Pro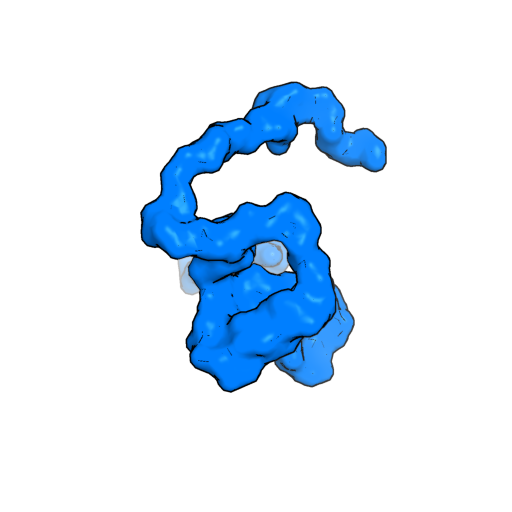tein AF-W1Y692-F1 (afdb_monomer)

InterPro domains:
  IPR002817 Phosphomethylpyrimidine synthase ThiC/5-hydroxybenzimidazole synthase BzaA/B [PF01964] (22-79)
  IPR002817 Phosphomethylpyrimidine synthase ThiC/5-hydroxybenzimidazole synthase BzaA/B [PTHR30557] (22-79)
  IPR038521 ThiC/Bza, core domain [G3DSA:3.20.20.540] (44-79)

Secondary structure (DSSP, 8-state):
-----HHHH-------TT----SS--HHHHHHHHHTTSEE----TT-TT-----EETTSPPP-------BTTB--GGG-

Radius of gyration: 17.38 Å; Cα contacts (8 Å, |Δi|>4): 45; chains: 1; bounding box: 37×28×42 Å

pLDDT: mean 86.57, std 13.27, range [52.19, 98.5]

Nearest PDB structures (foldseek):
  3gw6-assembly2_C  TM=1.893E-01  e=8.363E+00  Escherichia phage K1F

Organism: NCBI:txid408170

Structure (mmCIF, N/CA/C/O backbone):
data_AF-W1Y692-F1
#
_entry.id   AF-W1Y692-F1
#
loop_
_atom_site.group_PDB
_atom_site.id
_atom_site.type_symbol
_atom_site.label_atom_id
_atom_site.label_alt_id
_atom_site.label_comp_id
_atom_site.label_asym_id
_atom_site.label_entity_id
_atom_site.label_seq_id
_atom_site.pdbx_PDB_ins_code
_atom_site.Cartn_x
_atom_site.Cartn_y
_atom_site.Cartn_z
_atom_site.occupancy
_atom_site.B_iso_or_equiv
_atom_site.auth_seq_id
_atom_site.auth_comp_id
_atom_site.auth_asym_id
_atom_site.auth_atom_id
_atom_site.pdbx_PDB_model_num
ATOM 1 N N . GLU A 1 1 ? 16.739 -11.342 11.124 1.00 52.19 1 GLU A N 1
ATOM 2 C CA . GLU A 1 1 ? 18.025 -10.925 11.737 1.00 52.19 1 GLU A CA 1
ATOM 3 C C . GLU A 1 1 ? 18.816 -9.853 10.945 1.00 52.19 1 GLU A C 1
ATOM 5 O O . GLU A 1 1 ? 19.986 -9.627 11.236 1.00 52.19 1 GLU A O 1
ATOM 10 N N . ARG A 1 2 ? 18.225 -9.143 9.962 1.00 57.22 2 ARG A N 1
ATOM 11 C CA . ARG A 1 2 ? 19.014 -8.434 8.926 1.00 57.22 2 ARG A CA 1
ATOM 12 C C . ARG A 1 2 ? 19.237 -6.925 9.126 1.00 57.22 2 ARG A C 1
ATOM 14 O O . ARG A 1 2 ? 20.031 -6.348 8.400 1.00 57.22 2 ARG A O 1
ATOM 21 N N . ILE A 1 3 ? 18.610 -6.282 10.115 1.00 61.66 3 ILE A N 1
ATOM 22 C CA . ILE A 1 3 ? 18.854 -4.859 10.418 1.00 61.66 3 ILE A CA 1
ATOM 23 C C . ILE A 1 3 ? 19.051 -4.692 11.928 1.00 61.66 3 ILE A C 1
ATOM 25 O O . ILE A 1 3 ? 18.090 -4.709 12.701 1.00 61.66 3 ILE A O 1
ATOM 29 N N . ARG A 1 4 ? 20.324 -4.603 12.339 1.00 62.38 4 ARG A N 1
ATOM 30 C CA . ARG A 1 4 ? 20.785 -4.392 13.728 1.00 62.38 4 ARG A CA 1
ATOM 31 C C . ARG A 1 4 ? 21.262 -2.960 14.008 1.00 62.38 4 ARG A C 1
ATOM 33 O O . ARG A 1 4 ? 21.559 -2.648 15.150 1.00 62.38 4 ARG A O 1
ATOM 40 N N . SER A 1 5 ? 21.335 -2.103 12.990 1.00 75.69 5 SER A N 1
ATOM 41 C CA . SER A 1 5 ? 21.722 -0.700 13.167 1.00 75.69 5 SER A CA 1
ATOM 42 C C . SER A 1 5 ? 20.612 0.065 13.891 1.00 75.69 5 SER A C 1
ATOM 44 O O . SER A 1 5 ? 19.490 0.137 13.389 1.00 75.69 5 SER A O 1
ATOM 46 N N . GLU A 1 6 ? 20.927 0.637 15.055 1.00 75.62 6 GLU A N 1
ATOM 47 C CA . GLU A 1 6 ? 20.013 1.495 15.824 1.00 75.62 6 GLU A CA 1
ATOM 48 C C . GLU A 1 6 ? 19.554 2.711 15.013 1.00 75.62 6 GLU A C 1
ATOM 50 O O . GLU A 1 6 ? 18.393 3.104 15.095 1.00 75.62 6 GLU A O 1
ATOM 55 N N . VAL A 1 7 ? 20.422 3.232 14.139 1.00 75.94 7 VAL A N 1
ATOM 56 C CA . VAL A 1 7 ? 20.109 4.351 13.239 1.00 75.94 7 VAL A CA 1
ATOM 57 C C . VAL A 1 7 ? 18.959 3.997 12.294 1.00 75.94 7 VAL A C 1
ATOM 59 O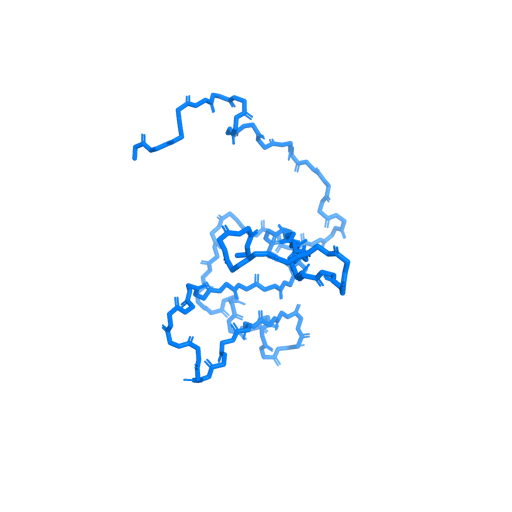 O . VAL A 1 7 ? 18.054 4.799 12.100 1.00 75.94 7 VAL A O 1
ATOM 62 N N . LEU A 1 8 ? 18.944 2.775 11.751 1.00 75.94 8 LEU A N 1
ATOM 63 C CA . LEU A 1 8 ? 17.889 2.314 10.836 1.00 75.94 8 LEU A CA 1
ATOM 64 C C . LEU A 1 8 ? 16.571 1.973 11.549 1.00 75.94 8 LEU A C 1
ATOM 66 O O . LEU A 1 8 ? 15.550 1.790 10.890 1.00 75.94 8 LEU A O 1
ATOM 70 N N . ARG A 1 9 ? 16.587 1.857 12.881 1.00 76.38 9 ARG A N 1
ATOM 71 C CA . ARG A 1 9 ? 15.393 1.609 13.705 1.00 76.38 9 ARG A CA 1
ATOM 72 C C . ARG A 1 9 ? 14.820 2.877 14.322 1.00 76.38 9 ARG A C 1
ATOM 74 O O . ARG A 1 9 ? 13.741 2.823 14.907 1.00 76.38 9 ARG A O 1
ATOM 81 N N . HIS A 1 10 ? 15.523 3.999 14.213 1.00 79.88 10 HIS A N 1
ATOM 82 C CA . HIS A 1 10 ? 15.038 5.262 14.729 1.00 79.88 10 HIS A CA 1
ATOM 83 C C . HIS A 1 10 ? 13.852 5.751 13.887 1.00 79.88 10 HIS A C 1
ATOM 85 O O . HIS A 1 10 ? 14.017 6.201 12.754 1.00 79.88 10 HIS A O 1
ATOM 91 N N . GLN A 1 11 ? 12.645 5.667 14.448 1.00 75.62 11 GLN A N 1
ATOM 92 C CA . GLN A 1 11 ? 11.468 6.343 13.912 1.00 75.62 11 GLN A CA 1
ATOM 93 C C . GLN A 1 11 ? 11.265 7.660 14.650 1.00 75.62 11 GLN A C 1
ATOM 95 O O . GLN A 1 11 ? 11.095 7.688 15.868 1.00 75.62 11 GLN A O 1
ATOM 100 N N . HIS A 1 12 ? 11.248 8.756 13.898 1.00 79.00 12 HIS A N 1
ATOM 101 C CA . HIS A 1 12 ? 10.800 10.034 14.427 1.00 79.00 12 HIS A CA 1
ATOM 102 C C . HIS A 1 12 ? 9.296 9.933 14.754 1.00 79.00 12 HIS A C 1
ATOM 104 O O . HIS A 1 12 ? 8.548 9.431 13.912 1.00 79.00 12 HIS A O 1
ATOM 110 N N . PRO A 1 13 ? 8.821 10.427 15.916 1.00 78.19 13 PRO A N 1
ATOM 111 C CA . PRO A 1 13 ? 7.409 10.317 16.309 1.00 78.19 13 PRO A CA 1
ATOM 112 C C . PRO A 1 13 ? 6.457 10.955 15.286 1.00 78.19 13 PRO A C 1
ATOM 114 O O . PRO A 1 13 ? 5.321 10.521 15.121 1.00 78.19 13 PRO A O 1
ATOM 117 N N . GLY A 1 14 ? 6.950 11.959 14.558 1.00 82.44 14 GLY A N 1
ATOM 118 C CA . GLY A 1 14 ? 6.215 12.617 13.483 1.00 82.44 14 GLY A CA 1
ATOM 119 C C . GLY A 1 14 ? 4.995 13.387 13.989 1.00 82.44 14 GLY A C 1
ATOM 120 O O . GLY A 1 14 ? 4.788 13.572 15.184 1.00 82.44 14 GLY A O 1
ATOM 121 N N . MET A 1 15 ? 4.194 13.875 13.047 1.00 85.00 15 MET A N 1
ATOM 122 C CA . MET A 1 15 ? 2.894 14.493 13.298 1.00 85.00 15 MET A CA 1
ATOM 123 C C . MET A 1 15 ? 1.899 13.856 12.335 1.00 85.00 15 MET A C 1
ATOM 125 O O . MET A 1 15 ? 2.114 13.868 11.126 1.00 85.00 15 MET A O 1
ATOM 129 N N . SER A 1 16 ? 0.813 13.289 12.859 1.00 85.81 16 SER A N 1
ATOM 130 C CA . SER A 1 16 ? -0.160 12.549 12.044 1.00 85.81 16 SER A CA 1
ATOM 131 C C . SER A 1 16 ? -1.119 13.452 11.262 1.00 85.81 16 SER A C 1
ATOM 133 O O . SER A 1 16 ? -1.881 12.961 10.431 1.00 85.81 16 SER A O 1
ATOM 135 N N . PHE A 1 17 ? -1.136 14.762 11.546 1.00 89.50 17 PHE A N 1
ATOM 136 C CA . PHE A 1 17 ? -2.082 15.729 10.973 1.00 89.50 17 PHE A CA 1
ATOM 137 C C . PHE A 1 17 ? -3.541 15.228 11.021 1.00 89.50 17 PHE A C 1
ATOM 139 O O . PHE A 1 17 ? -4.292 15.332 10.049 1.00 89.50 17 PHE A O 1
ATOM 146 N N . GLY A 1 18 ? -3.933 14.622 12.148 1.00 89.94 18 GLY A N 1
ATOM 147 C CA . GLY A 1 18 ? -5.281 14.086 12.371 1.00 89.94 18 GLY A CA 1
ATOM 148 C C . GLY A 1 18 ? -5.558 12.719 11.732 1.00 89.94 18 GLY A C 1
ATOM 149 O O . GLY A 1 18 ? -6.704 12.277 11.742 1.00 89.94 18 GLY A O 1
ATOM 150 N N . ALA A 1 19 ? -4.550 12.041 11.172 1.00 90.69 19 ALA A N 1
ATOM 151 C CA . ALA A 1 19 ? -4.689 10.650 10.748 1.00 90.69 19 ALA A CA 1
ATOM 152 C C . ALA A 1 19 ? -4.893 9.721 11.957 1.00 90.69 19 ALA A C 1
ATOM 154 O O . ALA A 1 19 ? -4.295 9.908 13.021 1.00 90.69 19 ALA A O 1
ATOM 155 N N . ARG A 1 20 ? -5.728 8.697 11.773 1.00 91.62 20 ARG A N 1
ATOM 156 C CA . ARG A 1 20 ? -5.971 7.641 12.759 1.00 91.62 20 ARG A CA 1
ATOM 157 C C . ARG A 1 20 ? -4.943 6.538 12.533 1.00 91.62 20 ARG A C 1
ATOM 159 O O . ARG A 1 20 ? -5.144 5.698 11.668 1.00 91.62 20 ARG A O 1
ATOM 166 N N . LEU A 1 21 ? -3.847 6.566 13.287 1.00 89.38 21 LEU A N 1
ATOM 167 C CA . LEU A 1 21 ? -2.770 5.574 13.214 1.00 89.38 21 LEU A CA 1
ATOM 168 C C . LEU A 1 21 ? -2.857 4.638 14.431 1.00 89.38 21 LEU A C 1
ATOM 170 O O . LEU A 1 21 ? -2.239 4.934 15.454 1.00 89.38 21 LEU A O 1
ATOM 174 N N . PRO A 1 22 ? -3.674 3.569 14.387 1.00 89.12 22 PRO A N 1
ATOM 175 C CA . PRO A 1 22 ? -3.743 2.621 15.493 1.00 89.12 22 PRO A CA 1
ATOM 176 C C . PRO A 1 22 ? -2.417 1.861 15.629 1.00 89.12 22 PRO A C 1
ATOM 178 O O . PRO A 1 22 ? -1.744 1.595 14.634 1.00 89.12 22 PRO A O 1
ATOM 181 N N . GLU A 1 23 ? -2.066 1.466 16.855 1.00 86.31 23 GLU A N 1
ATOM 182 C CA . GLU A 1 23 ? -0.860 0.662 17.117 1.00 86.31 23 GLU A CA 1
ATOM 183 C C . GLU A 1 23 ? -0.906 -0.696 16.406 1.00 86.31 23 GLU A C 1
ATOM 185 O O . GLU A 1 23 ? 0.113 -1.189 15.929 1.00 86.31 23 GLU A O 1
ATOM 190 N N . ASN A 1 24 ? -2.106 -1.277 16.301 1.00 91.19 24 ASN A N 1
ATOM 191 C CA . ASN A 1 24 ? -2.358 -2.530 15.604 1.00 91.19 24 ASN A CA 1
ATOM 192 C C . ASN A 1 24 ? -3.356 -2.313 14.466 1.00 91.19 24 ASN A C 1
ATOM 194 O O . ASN A 1 24 ? -4.461 -1.810 14.670 1.00 91.19 24 ASN A O 1
ATOM 198 N N . ILE A 1 25 ? -2.968 -2.734 13.265 1.00 94.38 25 ILE A N 1
ATOM 199 C CA . ILE A 1 25 ? -3.806 -2.695 12.067 1.00 94.38 25 ILE A CA 1
ATOM 200 C C . ILE A 1 25 ? -4.520 -4.043 11.938 1.00 94.38 25 ILE A C 1
ATOM 202 O O . ILE A 1 25 ? -3.865 -5.074 11.797 1.00 94.38 25 ILE A O 1
ATOM 206 N N . THR A 1 26 ? -5.855 -4.043 11.980 1.00 97.12 26 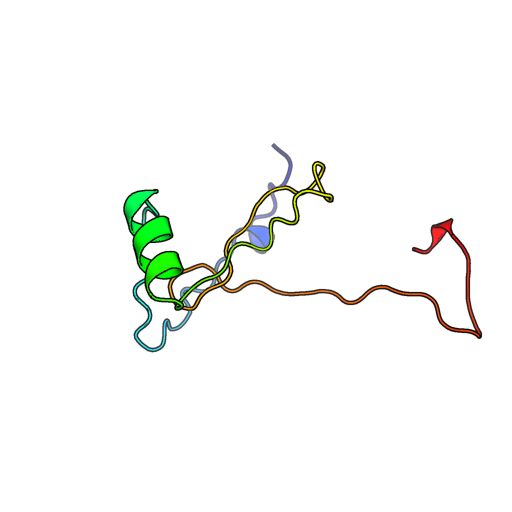THR A N 1
ATOM 207 C CA . THR A 1 26 ? -6.671 -5.256 11.797 1.00 97.12 26 THR A CA 1
ATOM 208 C C . THR A 1 26 ? -7.166 -5.394 10.357 1.00 97.12 26 THR A C 1
ATOM 210 O O . THR A 1 26 ? -7.204 -4.419 9.600 1.00 97.12 26 THR A O 1
ATOM 213 N N . ALA A 1 27 ? -7.583 -6.602 9.969 1.00 97.69 27 ALA A N 1
ATOM 214 C CA . ALA A 1 27 ? -8.138 -6.855 8.639 1.00 97.69 27 ALA A CA 1
ATOM 215 C C . ALA A 1 27 ? -9.443 -6.075 8.398 1.00 97.69 27 ALA A C 1
ATOM 217 O O . ALA A 1 27 ? -9.677 -5.573 7.300 1.00 97.69 27 ALA A O 1
ATOM 218 N N . GLU A 1 28 ? -10.270 -5.919 9.431 1.00 98.06 28 GLU A N 1
ATOM 219 C CA . GLU A 1 28 ? -11.507 -5.138 9.381 1.00 98.06 28 GLU A CA 1
ATOM 220 C C . GLU A 1 28 ? -11.205 -3.665 9.128 1.00 98.06 28 GLU A C 1
ATOM 222 O O . GLU A 1 28 ? -11.817 -3.062 8.252 1.00 98.06 28 GLU A O 1
ATOM 227 N N . PHE A 1 29 ? -10.210 -3.105 9.824 1.00 97.62 29 PHE A N 1
ATOM 228 C CA . PHE A 1 29 ? -9.786 -1.725 9.607 1.00 97.62 29 PHE A CA 1
ATOM 229 C C . PHE A 1 29 ? -9.299 -1.500 8.171 1.00 97.62 29 PHE A C 1
ATOM 231 O O . PHE A 1 29 ? -9.697 -0.534 7.522 1.00 97.62 29 PHE A O 1
ATOM 238 N N . VAL A 1 30 ? -8.486 -2.423 7.647 1.00 98.19 30 VAL A N 1
ATOM 239 C CA . VAL A 1 30 ? -8.025 -2.395 6.252 1.00 98.19 30 VAL A CA 1
ATOM 240 C C . VAL A 1 30 ? -9.205 -2.414 5.283 1.00 98.19 30 VAL A C 1
ATOM 242 O O . VAL A 1 30 ? -9.284 -1.565 4.395 1.00 98.19 30 VAL A O 1
ATOM 245 N N . ARG A 1 31 ? -10.144 -3.348 5.466 1.00 98.38 31 ARG A N 1
ATOM 246 C CA . ARG A 1 31 ? -11.336 -3.470 4.621 1.00 98.38 31 ARG A CA 1
ATOM 247 C C . ARG A 1 31 ? -12.168 -2.190 4.642 1.00 98.38 31 ARG A C 1
ATOM 249 O O . ARG A 1 31 ? -12.578 -1.732 3.580 1.00 98.38 31 ARG A O 1
ATOM 256 N N . ASP A 1 32 ? -12.405 -1.616 5.816 1.00 98.19 32 ASP A N 1
ATOM 257 C CA . ASP A 1 32 ? -13.259 -0.439 5.974 1.00 98.19 32 ASP A CA 1
ATOM 258 C C . ASP A 1 32 ? -12.623 0.819 5.343 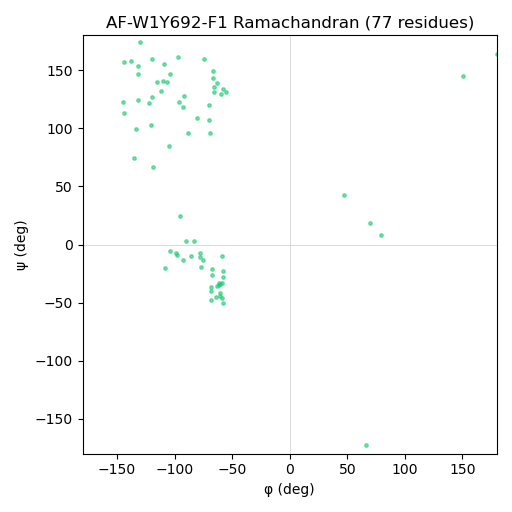1.00 98.19 32 ASP A C 1
ATOM 260 O O . ASP A 1 32 ? -13.326 1.631 4.735 1.00 98.19 32 ASP A O 1
ATOM 264 N N . GLU A 1 33 ? -11.294 0.976 5.416 1.00 98.50 33 GLU A N 1
ATOM 265 C CA . GLU A 1 33 ? -10.574 2.064 4.734 1.00 98.50 33 GLU A CA 1
ATOM 266 C C . GLU A 1 33 ? -10.593 1.913 3.203 1.00 98.50 33 GLU A C 1
ATOM 268 O O . GLU A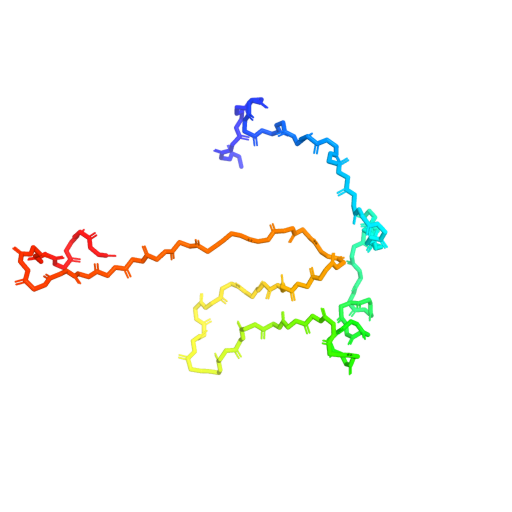 1 33 ? -10.783 2.909 2.496 1.00 98.50 33 GLU A O 1
ATOM 273 N N . VAL A 1 34 ? -10.436 0.685 2.690 1.00 98.44 34 VAL A N 1
ATOM 274 C CA . VAL A 1 34 ? -10.498 0.388 1.247 1.00 98.44 34 VAL A CA 1
ATOM 275 C C . VAL A 1 34 ? -11.916 0.577 0.709 1.00 98.44 34 VAL A C 1
ATOM 277 O O . VAL A 1 34 ? -12.107 1.269 -0.288 1.00 98.44 34 VAL A O 1
ATOM 280 N N . ALA A 1 35 ? -12.926 0.030 1.390 1.00 98.44 35 ALA A N 1
ATOM 281 C CA . ALA A 1 35 ? -14.328 0.144 0.990 1.00 98.44 35 ALA A CA 1
ATOM 282 C C . ALA A 1 35 ? -14.810 1.603 0.961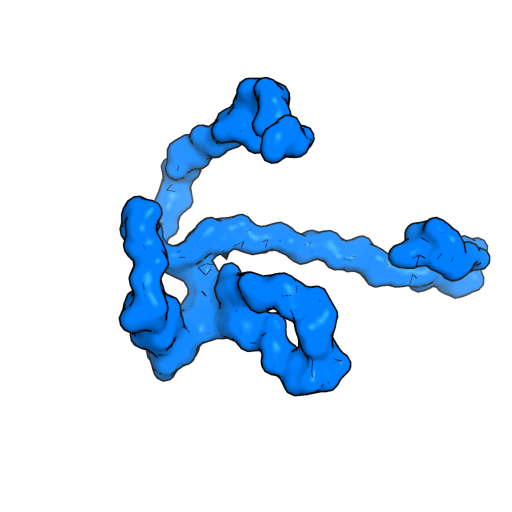 1.00 98.44 35 ALA A C 1
ATOM 284 O O . ALA A 1 35 ? -15.623 1.974 0.118 1.00 98.44 35 ALA A O 1
ATOM 285 N N . ALA A 1 36 ? -14.281 2.445 1.851 1.00 98.00 36 ALA A N 1
ATOM 286 C CA . ALA A 1 36 ? -14.584 3.869 1.874 1.00 98.00 36 ALA A CA 1
ATOM 287 C C . ALA A 1 36 ? -13.743 4.714 0.895 1.00 98.00 36 ALA A C 1
ATOM 289 O O . ALA A 1 36 ? -13.856 5.941 0.911 1.00 98.00 36 ALA A O 1
ATOM 290 N N . GLY A 1 37 ? -12.874 4.097 0.085 1.00 97.75 37 GLY A N 1
ATOM 291 C CA . GLY A 1 37 ? -12.034 4.787 -0.898 1.00 97.75 37 GLY A CA 1
ATOM 292 C C . GLY A 1 37 ? -10.919 5.649 -0.293 1.00 97.75 37 GLY A C 1
ATOM 293 O O . GLY A 1 37 ? -10.393 6.530 -0.968 1.00 97.75 37 GLY A O 1
ATOM 294 N N . ARG A 1 38 ? -10.557 5.431 0.980 1.00 97.94 38 ARG A N 1
ATOM 295 C CA . ARG A 1 38 ? -9.492 6.182 1.677 1.00 97.94 38 ARG A CA 1
ATOM 296 C C . ARG A 1 38 ? -8.119 5.515 1.594 1.00 97.94 38 ARG A C 1
ATOM 298 O O . ARG A 1 38 ? -7.111 6.145 1.924 1.00 97.94 38 ARG A O 1
ATOM 305 N N . ALA A 1 39 ? -8.085 4.255 1.176 1.00 98.19 39 ALA A N 1
ATOM 306 C CA . ALA A 1 39 ? -6.873 3.482 0.973 1.00 98.19 39 ALA A CA 1
ATOM 307 C C . ALA A 1 39 ? -7.013 2.545 -0.231 1.00 98.19 39 ALA A C 1
ATOM 309 O O . ALA A 1 39 ? -8.122 2.183 -0.620 1.00 98.19 39 ALA A O 1
ATOM 310 N N . ILE A 1 40 ? -5.881 2.141 -0.803 1.00 98.44 40 ILE A N 1
ATOM 311 C CA . ILE A 1 40 ? -5.802 1.211 -1.933 1.00 98.44 40 ILE A CA 1
ATOM 312 C C . ILE A 1 40 ? -4.770 0.114 -1.673 1.00 98.44 40 ILE A C 1
ATOM 314 O O . ILE A 1 40 ? -3.793 0.324 -0.951 1.00 98.44 40 ILE A O 1
ATOM 318 N N . ILE A 1 41 ? -4.972 -1.037 -2.315 1.00 98.31 41 ILE A N 1
ATOM 319 C CA . ILE A 1 41 ? -4.011 -2.142 -2.371 1.00 98.31 41 ILE A CA 1
ATOM 320 C C . ILE A 1 41 ? -3.689 -2.385 -3.853 1.00 98.31 41 ILE A C 1
ATOM 322 O O . ILE A 1 41 ? -4.531 -2.942 -4.563 1.00 98.31 41 ILE A O 1
ATOM 326 N N . PRO A 1 42 ? -2.525 -1.942 -4.363 1.00 97.94 42 PRO A N 1
ATOM 327 C CA . PRO A 1 42 ? -2.099 -2.266 -5.720 1.00 97.94 42 PRO A CA 1
ATOM 328 C C . PRO A 1 42 ? -1.747 -3.758 -5.805 1.00 97.94 42 PRO A C 1
ATOM 330 O O . PRO A 1 42 ? -0.648 -4.169 -5.454 1.00 97.94 42 PRO A O 1
ATOM 333 N N . ALA A 1 43 ? -2.704 -4.571 -6.250 1.00 97.25 43 ALA A N 1
ATOM 334 C CA . ALA A 1 43 ? -2.567 -6.023 -6.369 1.00 97.25 43 ALA A CA 1
ATOM 335 C C . ALA A 1 43 ? -3.127 -6.493 -7.716 1.00 97.25 43 ALA A C 1
ATOM 337 O O . ALA A 1 43 ? -4.231 -7.029 -7.809 1.00 97.25 43 ALA A O 1
ATOM 338 N N . ASN A 1 44 ? -2.381 -6.227 -8.789 1.00 98.00 44 ASN A N 1
ATOM 339 C CA . ASN A 1 44 ? -2.747 -6.713 -10.114 1.00 98.00 44 ASN A CA 1
ATOM 340 C C . ASN A 1 44 ? -2.666 -8.248 -10.143 1.00 98.00 44 ASN A C 1
ATOM 342 O O . ASN A 1 44 ? -1.644 -8.817 -9.772 1.00 98.00 44 ASN A O 1
ATOM 346 N N . ILE A 1 45 ? -3.711 -8.906 -10.647 1.00 97.19 45 ILE A N 1
ATOM 347 C CA . ILE A 1 45 ? -3.772 -10.369 -10.793 1.00 97.19 45 ILE A CA 1
ATOM 348 C C . ILE A 1 45 ? -2.641 -10.954 -11.655 1.00 97.19 45 ILE A C 1
ATOM 350 O O . ILE A 1 45 ? -2.307 -12.123 -11.501 1.00 97.19 45 ILE A O 1
ATOM 354 N N . ASN A 1 46 ? -2.040 -10.148 -12.537 1.00 97.81 46 ASN A N 1
ATOM 355 C CA . ASN A 1 46 ? -0.928 -10.556 -13.399 1.00 97.81 46 ASN A CA 1
ATOM 356 C C . ASN A 1 46 ? 0.459 -10.323 -12.773 1.00 97.81 46 ASN A C 1
ATOM 358 O O . ASN A 1 46 ? 1.454 -10.567 -13.443 1.00 97.81 46 ASN A O 1
ATOM 362 N N . HIS A 1 47 ? 0.533 -9.844 -11.527 1.00 97.75 47 HIS A N 1
ATOM 363 C CA . HIS A 1 47 ? 1.779 -9.624 -10.784 1.00 97.75 47 HIS A CA 1
ATOM 364 C C . HIS A 1 47 ? 1.788 -10.498 -9.506 1.00 97.75 47 HIS A C 1
ATOM 366 O O . HIS A 1 47 ? 1.692 -9.972 -8.394 1.00 97.75 47 HIS A O 1
ATOM 372 N N . PRO A 1 48 ? 1.836 -11.839 -9.635 1.00 96.19 48 PRO A N 1
ATOM 373 C CA . PRO A 1 48 ? 1.738 -12.771 -8.506 1.00 96.19 48 PRO A CA 1
ATOM 374 C C . PRO A 1 48 ? 2.930 -12.728 -7.536 1.00 96.19 48 PRO A C 1
ATOM 376 O O . PRO A 1 48 ? 2.796 -13.154 -6.393 1.00 96.19 48 PRO A O 1
ATOM 379 N N . GLU A 1 49 ? 4.085 -12.232 -7.975 1.00 97.50 49 GLU A N 1
ATOM 380 C CA . GLU A 1 49 ? 5.304 -12.067 -7.178 1.00 97.50 49 GLU A CA 1
ATOM 381 C C . GLU A 1 49 ? 5.267 -10.847 -6.246 1.00 97.50 49 GLU A C 1
ATOM 383 O O . GLU A 1 49 ? 6.154 -10.684 -5.408 1.00 97.50 49 GLU A O 1
ATO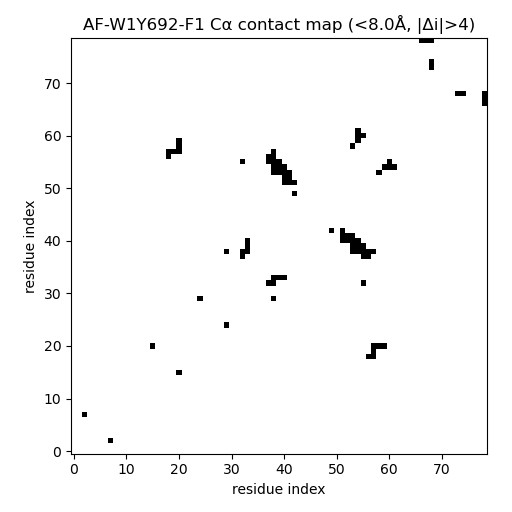M 388 N N . SER A 1 50 ? 4.234 -10.003 -6.357 1.00 95.62 50 SER A N 1
ATOM 389 C CA . SER A 1 50 ? 4.041 -8.853 -5.477 1.00 95.62 50 SER A CA 1
ATOM 390 C C . SER A 1 50 ? 3.906 -9.279 -4.018 1.00 95.62 50 SER A C 1
ATOM 392 O O . SER A 1 50 ? 3.030 -10.068 -3.668 1.00 95.62 50 SER A O 1
ATOM 394 N N . GLU A 1 51 ? 4.683 -8.649 -3.140 1.00 97.38 51 GLU A N 1
ATOM 395 C CA . GLU A 1 51 ? 4.385 -8.604 -1.709 1.00 97.38 51 GLU A CA 1
ATOM 396 C C . GLU A 1 51 ? 3.327 -7.510 -1.467 1.00 97.38 51 GLU A C 1
ATOM 398 O O . GLU A 1 51 ? 3.634 -6.321 -1.620 1.00 97.38 51 GLU A O 1
ATOM 403 N N . PRO A 1 52 ? 2.065 -7.855 -1.128 1.00 96.06 52 PRO A N 1
ATOM 404 C CA . PRO A 1 52 ? 0.996 -6.867 -1.077 1.00 96.06 52 PRO A CA 1
ATOM 405 C C . PRO A 1 52 ? 1.245 -5.795 -0.017 1.00 96.06 52 PRO A C 1
ATOM 407 O O . PRO A 1 52 ? 1.635 -6.077 1.117 1.00 96.06 52 PRO A O 1
ATOM 410 N N . MET A 1 53 ? 0.936 -4.550 -0.368 1.00 97.56 53 MET A N 1
ATOM 411 C CA . MET A 1 53 ? 1.029 -3.411 0.539 1.00 97.56 53 MET A CA 1
ATOM 412 C C . MET A 1 53 ? -0.181 -2.492 0.395 1.00 97.56 53 MET A C 1
ATOM 414 O O . MET A 1 53 ? -0.850 -2.483 -0.633 1.00 97.56 53 MET A O 1
ATOM 418 N N . ILE A 1 54 ? -0.457 -1.703 1.432 1.00 97.69 54 ILE A N 1
ATOM 419 C CA . ILE A 1 54 ? -1.549 -0.727 1.455 1.00 97.69 54 ILE A CA 1
ATOM 420 C C . ILE A 1 54 ? -1.005 0.701 1.421 1.00 97.69 54 ILE A C 1
ATOM 422 O O . ILE A 1 54 ? -0.003 1.014 2.073 1.00 97.69 54 ILE A O 1
ATOM 426 N N . ILE A 1 55 ? -1.687 1.569 0.674 1.00 98.00 55 ILE A N 1
ATOM 427 C CA . ILE A 1 55 ? -1.403 3.002 0.573 1.00 98.00 55 ILE A CA 1
ATOM 428 C C . ILE A 1 55 ? -2.660 3.758 0.999 1.00 98.00 55 ILE A C 1
ATOM 430 O O . ILE A 1 55 ? -3.722 3.581 0.410 1.00 98.00 55 ILE A O 1
ATOM 434 N N . GLY A 1 56 ? -2.548 4.608 2.018 1.00 96.81 56 GLY A N 1
ATOM 435 C CA . GLY A 1 56 ? -3.660 5.414 2.516 1.00 96.81 56 GLY A CA 1
ATOM 436 C C . GLY A 1 56 ? -3.247 6.291 3.692 1.00 96.81 56 GLY A C 1
ATOM 437 O O . GLY A 1 56 ? -2.212 6.061 4.317 1.00 96.81 56 GLY A O 1
ATOM 438 N N . ARG A 1 57 ? -4.066 7.300 4.009 1.00 95.31 57 ARG A N 1
ATOM 439 C CA . ARG A 1 57 ? -3.755 8.312 5.039 1.00 95.31 57 ARG A CA 1
ATOM 440 C C . ARG A 1 57 ? -3.561 7.726 6.441 1.00 95.31 57 ARG A C 1
ATOM 442 O O . ARG A 1 57 ? -2.775 8.254 7.216 1.00 95.31 57 ARG A O 1
ATOM 449 N N . ASN A 1 58 ? -4.295 6.667 6.765 1.00 95.69 58 ASN A N 1
ATOM 450 C CA . ASN A 1 58 ? -4.327 6.056 8.094 1.00 95.69 58 ASN A CA 1
ATOM 451 C C . ASN A 1 58 ? -3.365 4.858 8.233 1.00 95.69 58 ASN A C 1
ATOM 453 O O . ASN A 1 58 ? -3.563 3.977 9.066 1.00 95.69 58 ASN A O 1
ATOM 457 N N . PHE A 1 59 ? -2.319 4.830 7.407 1.00 93.94 59 PHE A N 1
ATOM 458 C CA . PHE A 1 59 ? -1.261 3.823 7.413 1.00 93.94 59 PHE A CA 1
ATOM 459 C C . PHE A 1 59 ? 0.107 4.512 7.417 1.00 93.94 59 PHE A C 1
ATOM 461 O O . PHE A 1 59 ? 0.208 5.732 7.287 1.00 93.94 59 PHE A O 1
ATOM 468 N N . LEU A 1 60 ? 1.180 3.728 7.546 1.00 91.31 60 LEU A N 1
ATOM 469 C CA . LEU A 1 60 ? 2.534 4.254 7.381 1.00 91.31 60 LEU A CA 1
ATOM 470 C C . LEU A 1 60 ? 2.699 4.878 5.993 1.00 91.31 60 LEU A C 1
ATOM 472 O O . LEU A 1 60 ? 2.353 4.251 4.988 1.00 91.31 60 LEU A O 1
ATOM 476 N N . VAL A 1 61 ? 3.289 6.075 5.956 1.00 90.94 61 VAL A N 1
ATOM 477 C CA . VAL A 1 61 ? 3.655 6.752 4.708 1.00 90.94 61 VAL A CA 1
ATOM 478 C C . VAL A 1 61 ? 4.546 5.827 3.882 1.00 90.94 61 VAL A C 1
ATOM 480 O O . VAL A 1 61 ? 5.502 5.241 4.393 1.00 90.94 61 VAL A O 1
ATOM 483 N N . LYS A 1 62 ? 4.204 5.680 2.603 1.00 93.69 62 LYS A N 1
ATOM 484 C CA . LYS A 1 62 ? 4.967 4.897 1.630 1.00 93.69 62 LYS A CA 1
ATOM 485 C C . LYS A 1 62 ? 5.746 5.845 0.728 1.00 93.69 62 LYS A C 1
ATOM 487 O O . LYS A 1 62 ? 5.283 6.947 0.442 1.00 93.69 62 LYS A O 1
ATOM 492 N N . VAL A 1 63 ? 6.920 5.408 0.293 1.00 94.62 63 VAL A N 1
ATOM 493 C CA . VAL A 1 63 ? 7.773 6.138 -0.649 1.00 94.62 63 VAL A CA 1
ATOM 494 C C . VAL A 1 63 ? 7.866 5.307 -1.921 1.00 94.62 63 VAL A C 1
ATOM 496 O O . VAL A 1 63 ? 7.955 4.084 -1.846 1.00 94.62 63 VAL A O 1
ATOM 499 N N . ASN A 1 64 ? 7.826 5.972 -3.071 1.00 94.62 64 ASN A N 1
ATOM 500 C CA . ASN A 1 64 ? 8.012 5.350 -4.375 1.00 94.62 64 ASN A CA 1
ATOM 501 C C . ASN A 1 64 ? 9.386 5.734 -4.931 1.00 94.62 64 ASN A C 1
ATOM 503 O O . ASN A 1 64 ? 9.791 6.891 -4.811 1.00 94.62 64 ASN A O 1
ATOM 507 N N . ALA A 1 65 ? 10.069 4.784 -5.559 1.00 95.06 65 ALA A N 1
ATOM 508 C CA . ALA A 1 65 ? 11.285 5.033 -6.319 1.00 95.06 65 ALA A CA 1
ATOM 509 C C . ALA A 1 65 ? 10.986 4.795 -7.802 1.00 95.06 65 ALA A C 1
ATOM 511 O O . ALA A 1 65 ? 10.377 3.788 -8.151 1.00 95.06 65 ALA A O 1
ATOM 512 N N . ASN A 1 66 ? 11.392 5.730 -8.659 1.00 89.06 66 ASN A N 1
ATOM 513 C CA . ASN A 1 66 ? 11.305 5.553 -10.105 1.00 89.06 66 ASN A CA 1
ATOM 514 C C . ASN A 1 66 ? 12.627 4.963 -10.600 1.00 89.06 66 ASN A C 1
ATOM 516 O O . ASN A 1 66 ? 13.683 5.522 -10.307 1.00 89.06 66 ASN A O 1
ATOM 520 N N . ILE A 1 67 ? 12.542 3.872 -11.351 1.00 85.06 67 ILE A N 1
ATOM 521 C CA . ILE A 1 67 ? 13.647 3.250 -12.090 1.00 85.06 67 ILE A CA 1
ATOM 522 C C . ILE A 1 67 ? 13.290 3.243 -13.581 1.00 85.06 67 ILE A C 1
ATOM 524 O O . ILE A 1 67 ? 12.113 3.409 -13.926 1.00 85.06 67 ILE A O 1
ATOM 528 N N . GLY A 1 68 ? 14.281 3.112 -14.456 1.00 78.69 68 GLY A N 1
ATOM 529 C CA . GLY A 1 68 ? 14.070 3.096 -15.897 1.00 78.69 68 GLY A CA 1
ATOM 530 C C . GLY A 1 68 ? 15.260 3.634 -16.680 1.00 78.69 68 GLY A C 1
ATOM 531 O O . GLY A 1 68 ? 15.899 4.616 -16.286 1.00 78.69 68 GLY A O 1
ATOM 532 N N . ASN A 1 69 ? 15.489 3.031 -17.846 1.0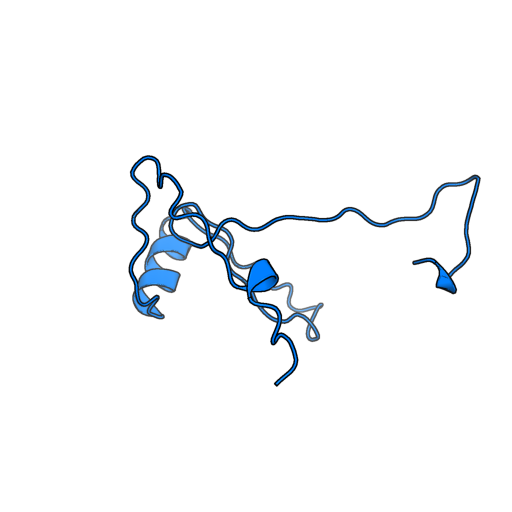0 74.94 69 ASN A N 1
ATOM 533 C CA . ASN A 1 69 ? 16.608 3.400 -18.695 1.00 74.94 69 ASN A CA 1
ATOM 534 C C . ASN A 1 69 ? 16.362 4.736 -19.407 1.00 74.94 69 ASN A C 1
ATOM 536 O O . ASN A 1 69 ? 15.231 5.201 -19.580 1.00 74.94 69 ASN A O 1
ATOM 540 N N . SER A 1 70 ? 17.451 5.356 -19.854 1.00 72.94 70 SER A N 1
ATOM 541 C CA . SER A 1 70 ? 17.387 6.483 -20.778 1.00 72.94 70 SER A CA 1
ATOM 542 C C . SER A 1 70 ? 17.895 6.046 -22.149 1.00 72.94 70 SER A C 1
ATOM 544 O O . SER A 1 70 ? 18.724 5.146 -22.256 1.00 72.94 70 SER A O 1
ATOM 546 N N . ALA A 1 71 ? 17.473 6.731 -23.215 1.00 66.75 71 ALA A N 1
ATOM 547 C CA . ALA A 1 71 ? 17.957 6.466 -24.576 1.00 66.75 71 ALA A CA 1
ATOM 548 C C . ALA A 1 71 ? 19.486 6.631 -24.746 1.00 66.75 71 ALA A C 1
ATOM 550 O O . ALA A 1 71 ? 20.026 6.309 -25.800 1.00 66.75 71 ALA A O 1
ATOM 551 N N . VAL A 1 72 ? 20.173 7.172 -23.735 1.00 63.94 72 VAL A N 1
ATOM 552 C CA . VAL A 1 72 ? 21.592 7.541 -23.773 1.00 63.94 72 VAL A CA 1
ATOM 553 C C . VAL A 1 72 ? 22.457 6.587 -22.937 1.00 63.94 72 VAL A C 1
ATOM 555 O O . VAL A 1 72 ? 23.659 6.493 -23.171 1.00 63.94 72 VAL A O 1
ATOM 558 N N . THR A 1 73 ? 21.862 5.855 -21.991 1.00 60.16 73 THR A N 1
ATOM 559 C CA . THR A 1 73 ? 22.546 4.914 -21.091 1.00 60.16 73 THR A CA 1
ATOM 560 C C . THR A 1 73 ? 21.630 3.717 -20.830 1.00 60.16 73 THR A C 1
ATOM 562 O O . THR A 1 73 ? 20.580 3.877 -20.205 1.00 60.16 73 THR A O 1
ATOM 565 N N . SER A 1 74 ? 22.001 2.528 -21.314 1.00 56.06 74 SER A N 1
ATOM 566 C CA . SER A 1 74 ? 21.243 1.303 -21.043 1.00 56.06 74 SER A CA 1
ATOM 567 C C . SER A 1 74 ? 22.154 0.086 -20.894 1.00 56.06 74 SER A C 1
ATOM 569 O O . SER A 1 74 ? 22.844 -0.287 -21.847 1.00 56.06 74 SER A O 1
ATOM 571 N N . SER A 1 75 ? 22.068 -0.587 -19.751 1.00 66.88 75 SER A N 1
ATOM 572 C CA . SER A 1 75 ? 22.376 -2.011 -19.618 1.00 66.88 75 SER A CA 1
ATOM 573 C C . SER A 1 75 ? 21.229 -2.683 -18.859 1.00 66.88 75 SER A C 1
ATOM 575 O O . SER A 1 75 ? 20.579 -2.034 -18.045 1.00 66.88 75 SER A O 1
ATOM 577 N N . ILE A 1 76 ? 20.925 -3.947 -19.172 1.00 66.94 76 ILE A N 1
ATOM 578 C CA . ILE A 1 76 ? 19.863 -4.694 -18.470 1.00 66.94 76 ILE A CA 1
ATOM 579 C C . ILE A 1 76 ? 20.279 -4.943 -17.017 1.00 66.94 76 ILE A C 1
ATOM 581 O O . ILE A 1 76 ? 19.424 -5.084 -16.162 1.00 66.94 76 ILE A O 1
ATOM 585 N N . GLU A 1 77 ? 21.582 -4.992 -16.737 1.00 72.69 77 GLU A N 1
ATOM 586 C CA . GLU A 1 77 ? 22.115 -5.235 -15.399 1.00 72.69 77 GLU A CA 1
ATOM 587 C C . GLU A 1 77 ? 22.048 -4.018 -14.456 1.00 72.69 77 GLU A C 1
ATOM 589 O O . GLU A 1 77 ? 22.160 -4.196 -13.243 1.00 72.69 77 GLU A O 1
ATOM 594 N N . GLU A 1 78 ?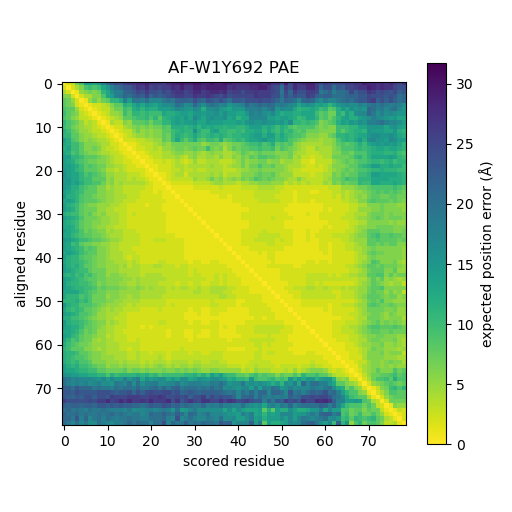 21.908 -2.796 -14.985 1.00 62.59 78 GLU A N 1
ATOM 595 C CA . GLU A 1 78 ? 21.716 -1.568 -14.190 1.00 62.59 78 GLU A CA 1
ATOM 596 C C . GLU A 1 78 ? 20.242 -1.296 -13.834 1.00 62.59 78 GLU A C 1
ATOM 598 O O . GLU A 1 78 ? 19.979 -0.430 -12.995 1.00 62.59 78 GLU A O 1
ATOM 603 N N . GLU A 1 79 ? 19.309 -2.044 -14.436 1.00 57.97 79 GLU A N 1
ATOM 604 C CA . GLU A 1 79 ? 17.856 -2.014 -14.187 1.00 57.97 79 GLU A CA 1
ATOM 605 C C . GLU A 1 79 ? 17.394 -3.208 -13.338 1.00 57.97 79 GLU A C 1
ATOM 607 O O . GLU A 1 79 ? 16.536 -2.996 -12.449 1.00 57.97 79 GLU A O 1
#

Sequence (79 aa):
ERIRSEVLRHQHPGMSFGARLPENITAEFVRDEVAAGRAIIPANINHPESEPMIIGRNFLVKVNANIGNSAVTSSIEEE

Solvent-accessible surface area (backbone atoms only — not comparable to full-atom values): 5655 Å² total; per-residue (Å²): 138,90,80,84,55,66,75,83,66,64,72,78,90,76,78,65,87,85,43,65,69,66,99,71,86,48,73,66,58,53,48,56,35,38,77,70,70,54,30,49,63,81,72,58,89,90,50,79,86,61,80,82,56,72,50,37,72,56,51,73,88,81,84,86,83,89,84,80,77,49,103,87,55,80,57,82,87,83,106

Mean predicted aligned error: 7.87 Å

Foldseek 3Di:
DPDPDPVVVDDDPDDLVPAAADPDDDPVNVVVCVVVVQKDWPDDPVCPVDPIDMDGSNYPHDDDDDDDDDPVDDDPVVD